Protein AF-A0A2W2EPZ9-F1 (afdb_monomer)

Organism: NCBI:txid2666298

Radius of gyration: 14.78 Å; Cα contacts (8 Å, |Δi|>4): 275; chains: 1; bounding box: 35×33×42 Å

InterPro domains:
  IPR023346 Lysozyme-like domain superfamily [SSF53955] (7-156)

Structure (mmCIF, N/CA/C/O backbone):
data_AF-A0A2W2EPZ9-F1
#
_entry.id   AF-A0A2W2EPZ9-F1
#
loop_
_atom_site.group_PDB
_atom_site.id
_atom_site.type_symbol
_atom_site.label_atom_id
_atom_site.label_alt_id
_atom_site.label_comp_id
_atom_site.label_asym_id
_atom_site.label_entity_id
_atom_site.label_seq_id
_atom_site.pdbx_PDB_ins_code
_atom_site.Cartn_x
_atom_site.Cartn_y
_atom_site.Cartn_z
_atom_site.occupancy
_atom_site.B_iso_or_equiv
_atom_site.auth_seq_id
_atom_site.auth_comp_id
_atom_site.auth_asym_id
_atom_site.auth_atom_id
_atom_site.pdbx_PDB_model_num
ATOM 1 N N . MET A 1 1 ? 7.346 -17.948 23.247 1.00 49.22 1 MET A N 1
ATOM 2 C CA . MET A 1 1 ? 7.507 -16.523 22.882 1.00 49.22 1 MET A CA 1
ATOM 3 C C . MET A 1 1 ? 6.435 -16.195 21.859 1.00 49.22 1 MET A C 1
ATOM 5 O O . MET A 1 1 ? 6.407 -16.846 20.826 1.00 49.22 1 MET A O 1
ATOM 9 N N . GLY A 1 2 ? 5.491 -15.312 22.195 1.00 67.00 2 GLY A N 1
ATOM 10 C CA . GLY A 1 2 ? 4.418 -14.912 21.279 1.00 67.00 2 GLY A CA 1
ATOM 11 C C . GLY A 1 2 ? 4.937 -13.995 20.172 1.00 67.00 2 GLY A C 1
ATOM 12 O O . GLY A 1 2 ? 5.957 -13.332 20.350 1.00 67.00 2 GLY A O 1
ATOM 13 N N . ASP A 1 3 ? 4.244 -13.967 19.038 1.00 76.00 3 ASP A N 1
ATOM 14 C CA . ASP A 1 3 ? 4.536 -13.037 17.948 1.00 76.00 3 ASP A CA 1
ATOM 15 C C . ASP A 1 3 ? 4.303 -11.585 18.434 1.00 76.00 3 ASP A C 1
ATOM 17 O O . ASP A 1 3 ? 3.172 -11.240 18.799 1.00 76.00 3 ASP A O 1
ATOM 21 N N . PRO A 1 4 ? 5.341 -10.720 18.454 1.00 84.50 4 PRO A N 1
ATOM 22 C CA . PRO A 1 4 ? 5.245 -9.355 18.980 1.00 84.50 4 PRO A CA 1
ATOM 23 C C . PRO A 1 4 ? 4.299 -8.456 18.168 1.00 84.50 4 PRO A C 1
ATOM 25 O O . PRO A 1 4 ? 3.914 -7.378 18.628 1.00 84.50 4 PRO A O 1
ATOM 28 N N . THR A 1 5 ? 3.895 -8.887 16.971 1.00 91.38 5 THR A N 1
ATOM 29 C CA . THR A 1 5 ? 2.933 -8.175 16.121 1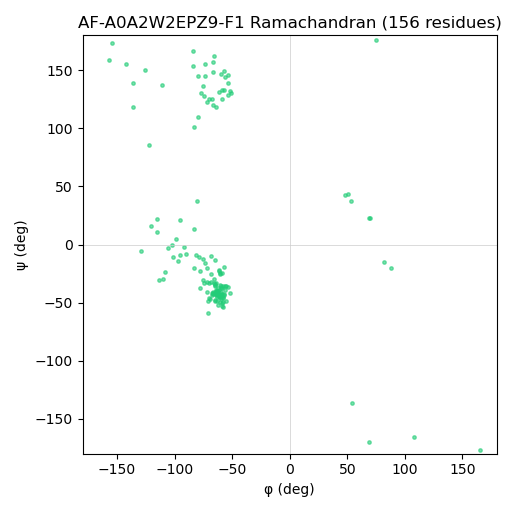.00 91.38 5 THR A CA 1
ATOM 30 C C . THR A 1 5 ? 1.477 -8.430 16.515 1.00 91.38 5 THR A C 1
ATOM 32 O O . THR A 1 5 ? 0.598 -7.720 16.033 1.00 91.38 5 THR A O 1
ATOM 35 N N . GLY A 1 6 ? 1.201 -9.373 17.427 1.00 89.44 6 GLY A N 1
ATOM 36 C CA . GLY A 1 6 ? -0.158 -9.764 17.829 1.00 89.44 6 GLY A CA 1
ATOM 37 C C . GLY A 1 6 ? -1.023 -8.644 18.409 1.00 89.44 6 GLY A C 1
ATOM 38 O O . GLY A 1 6 ? -2.241 -8.693 18.299 1.00 89.44 6 GLY A O 1
ATOM 39 N N . ARG A 1 7 ? -0.404 -7.593 18.965 1.00 94.19 7 ARG A N 1
ATOM 40 C CA . ARG A 1 7 ? -1.123 -6.390 19.426 1.00 94.19 7 ARG A CA 1
ATOM 41 C C . ARG A 1 7 ? -1.661 -5.515 18.288 1.00 94.19 7 ARG A C 1
ATOM 43 O O . ARG A 1 7 ? -2.510 -4.668 18.522 1.00 94.19 7 ARG A O 1
ATOM 50 N N . TRP A 1 8 ? -1.111 -5.668 17.085 1.00 96.44 8 TRP A N 1
ATOM 51 C CA . TRP A 1 8 ? -1.413 -4.841 15.915 1.00 96.44 8 TRP A CA 1
ATOM 52 C C . TRP A 1 8 ? -2.189 -5.595 14.843 1.00 96.44 8 TRP A C 1
ATOM 54 O O . TRP A 1 8 ? -2.925 -4.983 14.076 1.00 96.44 8 TRP A O 1
ATOM 64 N N . LEU A 1 9 ? -1.972 -6.905 14.758 1.00 97.19 9 LEU A N 1
ATOM 65 C CA . LEU A 1 9 ? -2.479 -7.769 13.707 1.00 97.19 9 LEU A CA 1
ATOM 66 C C . LEU A 1 9 ? -3.007 -9.056 14.329 1.00 97.19 9 LEU A C 1
ATOM 68 O O . LEU A 1 9 ? -2.345 -9.665 15.172 1.00 97.19 9 LEU A O 1
ATOM 72 N N . ARG A 1 10 ? -4.148 -9.531 13.834 1.00 96.12 10 ARG A N 1
ATOM 73 C CA . ARG A 1 10 ? -4.712 -10.832 14.198 1.00 96.12 10 ARG A CA 1
ATOM 74 C C . ARG A 1 10 ? -3.687 -11.953 13.982 1.00 96.12 10 ARG A C 1
ATOM 76 O O . ARG A 1 10 ? -3.073 -12.033 12.914 1.00 96.12 10 ARG A O 1
ATOM 83 N N . LEU A 1 11 ? -3.465 -12.789 14.995 1.00 91.81 11 LEU A N 1
ATOM 84 C CA . LEU A 1 11 ? -2.422 -13.827 14.983 1.00 91.81 11 LEU A CA 1
ATOM 85 C C . LEU A 1 11 ? -2.779 -15.046 14.120 1.00 91.81 11 LEU A C 1
ATOM 87 O O . LEU A 1 11 ? -1.883 -15.668 13.558 1.00 91.81 11 LEU A O 1
ATOM 91 N N . ASP A 1 12 ? -4.066 -15.362 14.005 1.00 91.62 12 ASP A N 1
ATOM 92 C CA . ASP A 1 12 ? -4.647 -16.467 13.230 1.00 91.62 12 ASP A CA 1
ATOM 93 C C . ASP A 1 12 ? -5.106 -16.043 11.821 1.00 91.62 12 ASP A C 1
ATOM 95 O O . ASP A 1 12 ? -5.942 -16.699 11.207 1.00 91.62 12 ASP A O 1
ATOM 99 N N . SER A 1 13 ? -4.563 -14.938 11.301 1.00 95.44 13 SER A N 1
ATOM 100 C CA . SER A 1 13 ? -4.792 -14.489 9.920 1.00 95.44 13 SER A CA 1
ATOM 101 C C . SER A 1 13 ? -3.851 -15.175 8.924 1.00 95.44 13 SER A C 1
ATOM 103 O O . SER A 1 13 ? -2.832 -15.754 9.301 1.00 95.44 13 SER A O 1
ATOM 105 N N . ASP A 1 14 ? -4.161 -15.056 7.635 1.00 97.06 14 ASP A N 1
ATOM 106 C CA . ASP A 1 14 ? -3.345 -15.546 6.518 1.00 97.06 14 ASP A CA 1
ATOM 107 C C . ASP A 1 14 ? -2.211 -14.582 6.111 1.00 97.06 14 ASP A C 1
ATOM 109 O O . ASP A 1 14 ? -1.599 -14.762 5.060 1.00 97.06 14 ASP A O 1
ATOM 113 N N . ILE A 1 15 ? -1.899 -13.574 6.936 1.00 98.00 15 ILE A N 1
ATOM 114 C CA . ILE A 1 15 ? -0.758 -12.676 6.711 1.00 98.00 15 ILE A CA 1
ATOM 115 C C . ILE A 1 15 ? 0.548 -13.481 6.858 1.00 98.00 15 ILE A C 1
ATOM 117 O O . ILE A 1 15 ? 0.813 -13.978 7.963 1.00 98.00 15 ILE A O 1
ATOM 121 N N . PRO A 1 16 ? 1.408 -13.559 5.819 1.00 97.75 16 PRO A N 1
ATOM 122 C CA . PRO A 1 16 ? 2.685 -14.267 5.901 1.00 97.75 16 PRO A CA 1
ATOM 123 C C . PRO A 1 16 ? 3.557 -13.729 7.037 1.00 97.75 16 PRO A C 1
ATOM 125 O O . PRO A 1 16 ? 3.703 -12.512 7.201 1.00 97.75 16 PRO A O 1
ATOM 128 N N . ARG A 1 17 ? 4.129 -14.631 7.846 1.00 95.81 17 ARG A N 1
ATOM 129 C CA . ARG A 1 17 ? 4.833 -14.269 9.091 1.00 95.81 17 ARG A CA 1
ATOM 130 C C . ARG A 1 17 ? 6.013 -13.339 8.830 1.00 95.81 17 ARG A C 1
ATOM 132 O O . ARG A 1 17 ? 6.231 -12.407 9.601 1.00 95.81 17 ARG A O 1
ATOM 139 N N . GLU A 1 18 ? 6.725 -13.560 7.733 1.00 96.50 18 GLU A N 1
ATOM 140 C CA . GLU A 1 18 ? 7.870 -12.773 7.282 1.00 96.50 18 GLU A CA 1
ATOM 141 C C . GLU A 1 18 ? 7.529 -11.301 6.998 1.00 96.50 18 GLU A C 1
ATOM 143 O O . GLU A 1 18 ? 8.393 -10.438 7.136 1.00 96.50 18 GLU A O 1
ATOM 148 N N . TYR A 1 19 ? 6.274 -10.982 6.666 1.00 97.94 19 TYR A N 1
ATOM 149 C CA . TYR A 1 19 ? 5.858 -9.616 6.333 1.00 97.94 19 TYR A CA 1
ATOM 150 C C . TYR A 1 19 ? 5.231 -8.868 7.508 1.00 97.94 19 TYR A C 1
ATOM 152 O O . TYR A 1 19 ? 5.125 -7.644 7.458 1.00 97.94 19 TYR A O 1
ATOM 160 N N . ARG A 1 20 ? 4.849 -9.553 8.593 1.00 98.12 20 ARG A N 1
ATOM 161 C CA . ARG A 1 20 ? 4.102 -8.940 9.708 1.00 98.12 20 ARG A CA 1
ATOM 162 C C . ARG A 1 20 ? 4.838 -7.756 10.329 1.00 98.12 20 ARG A C 1
ATOM 164 O O . ARG A 1 20 ? 4.233 -6.709 10.541 1.00 98.12 20 ARG A O 1
ATOM 171 N N . 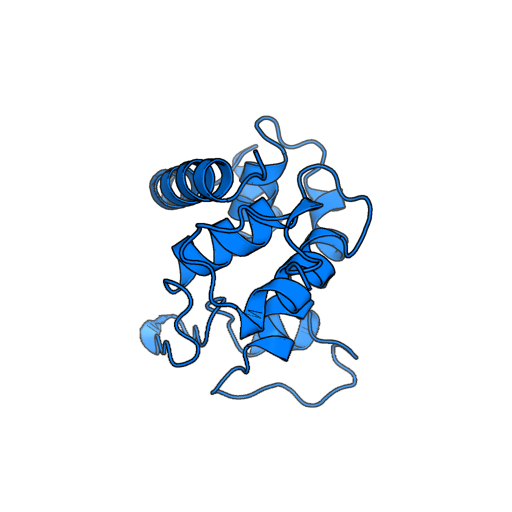SER A 1 21 ? 6.141 -7.883 10.577 1.00 98.00 21 SER A N 1
ATOM 172 C CA . SER A 1 21 ? 6.945 -6.788 11.139 1.00 98.00 21 SER A CA 1
ATOM 173 C C . SER A 1 21 ? 7.028 -5.583 10.197 1.00 98.00 21 SER A C 1
ATOM 175 O O . SER A 1 21 ? 6.901 -4.448 10.651 1.00 98.00 21 SER A O 1
ATOM 177 N N . LEU A 1 22 ? 7.172 -5.823 8.889 1.00 98.44 22 LEU A N 1
ATOM 178 C CA . LEU A 1 22 ? 7.208 -4.771 7.866 1.00 98.44 22 LEU A CA 1
ATOM 179 C C . LEU A 1 22 ? 5.856 -4.061 7.747 1.00 98.44 22 LEU A C 1
ATOM 181 O O . LEU A 1 22 ? 5.800 -2.837 7.678 1.00 98.44 22 LEU A O 1
ATOM 185 N N . ILE A 1 23 ? 4.761 -4.822 7.787 1.00 98.69 23 ILE A N 1
ATOM 186 C CA . ILE A 1 23 ? 3.388 -4.307 7.783 1.00 98.69 23 ILE A CA 1
ATOM 187 C C . ILE A 1 23 ? 3.140 -3.432 9.010 1.00 98.69 23 ILE A C 1
ATOM 189 O O . ILE A 1 23 ? 2.579 -2.345 8.881 1.00 98.69 23 ILE A O 1
ATOM 193 N N . VAL A 1 24 ? 3.570 -3.877 10.195 1.00 98.56 24 VAL A N 1
ATOM 194 C CA . VAL A 1 24 ? 3.478 -3.069 11.417 1.00 98.56 24 VAL A CA 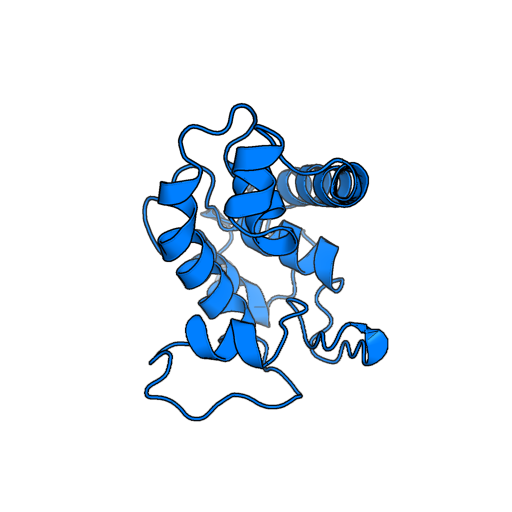1
ATOM 195 C C . VAL A 1 24 ? 4.270 -1.781 11.252 1.00 98.56 24 VAL A C 1
ATOM 197 O O . VAL A 1 24 ? 3.714 -0.711 11.471 1.00 98.56 24 VAL A O 1
ATOM 200 N N . GLN A 1 25 ? 5.521 -1.862 10.800 1.00 98.25 25 GLN A N 1
ATOM 201 C CA . GLN A 1 25 ? 6.365 -0.686 10.604 1.00 98.25 25 GLN A CA 1
ATOM 202 C C . GLN A 1 25 ? 5.758 0.312 9.605 1.00 98.25 25 GLN A C 1
ATOM 204 O O . GLN A 1 25 ? 5.741 1.511 9.877 1.00 98.25 25 GLN A O 1
ATOM 209 N N . ALA A 1 26 ? 5.221 -0.163 8.479 1.00 98.38 26 ALA A N 1
ATOM 210 C CA . ALA A 1 26 ? 4.556 0.674 7.483 1.00 98.38 26 ALA A CA 1
ATOM 211 C C . ALA A 1 26 ? 3.241 1.275 8.010 1.00 98.38 26 ALA A C 1
ATOM 213 O O . ALA A 1 26 ? 2.967 2.457 7.804 1.00 98.38 26 ALA A O 1
ATOM 214 N N . GLY A 1 27 ? 2.442 0.483 8.725 1.00 98.25 27 GLY A N 1
ATOM 215 C CA . GLY A 1 27 ? 1.161 0.900 9.292 1.00 98.25 27 GLY A CA 1
ATOM 216 C C . GLY A 1 27 ? 1.281 1.824 10.504 1.00 98.25 27 GLY A C 1
ATOM 217 O O . GLY A 1 27 ? 0.306 2.471 10.867 1.00 98.25 27 GLY A O 1
ATOM 218 N N . THR A 1 28 ? 2.460 1.908 11.122 1.00 98.06 28 THR A N 1
ATOM 219 C CA . THR A 1 28 ? 2.769 2.849 12.210 1.00 98.06 28 THR A CA 1
ATOM 220 C C . THR A 1 28 ? 3.841 3.864 11.812 1.00 98.06 28 THR A C 1
ATOM 222 O O . THR A 1 28 ? 4.515 4.413 12.682 1.00 98.06 28 THR A O 1
ATOM 225 N N . TYR A 1 29 ? 4.042 4.100 10.511 1.00 97.00 29 TYR A N 1
ATOM 226 C CA . TYR A 1 29 ?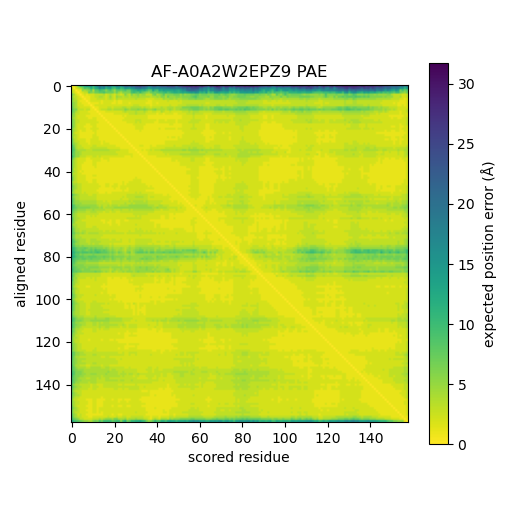 5.127 4.954 10.013 1.00 97.00 29 TYR A CA 1
ATOM 227 C C . TYR A 1 29 ? 4.987 6.419 10.466 1.00 97.00 29 TYR A C 1
ATOM 229 O O . TYR A 1 29 ? 5.981 7.100 10.706 1.00 97.00 29 TYR A O 1
ATOM 237 N N . CYS A 1 30 ? 3.754 6.908 10.608 1.00 97.50 30 CYS A N 1
ATOM 238 C CA . CYS A 1 30 ? 3.432 8.229 11.145 1.00 97.50 30 CYS A CA 1
ATOM 239 C C . CYS A 1 30 ? 2.020 8.240 11.756 1.00 97.50 30 CYS A C 1
ATOM 241 O O . CYS A 1 30 ? 1.258 7.288 11.598 1.00 97.50 30 CYS A O 1
ATOM 243 N N . ALA A 1 31 ? 1.638 9.347 12.400 1.00 96.19 31 ALA A N 1
ATOM 244 C CA . ALA A 1 31 ? 0.302 9.554 12.970 1.00 96.19 31 ALA A CA 1
ATOM 245 C C . ALA A 1 31 ? -0.757 9.981 11.923 1.00 96.19 31 ALA A C 1
ATOM 247 O O . ALA A 1 31 ? -1.606 10.828 12.200 1.00 96.19 31 ALA A O 1
ATOM 248 N N . GLN A 1 32 ? -0.694 9.435 10.703 1.00 97.75 32 GLN A N 1
ATOM 249 C CA . GLN A 1 32 ? -1.679 9.720 9.656 1.00 97.75 32 GLN A CA 1
ATOM 250 C C . GLN A 1 32 ? -3.021 9.070 10.011 1.00 97.75 32 GLN A C 1
ATOM 252 O O . GLN A 1 32 ? -3.104 7.861 10.219 1.00 97.75 32 GLN A O 1
ATOM 257 N N . HIS A 1 33 ? -4.091 9.864 10.037 1.00 96.38 33 HIS A N 1
ATOM 258 C CA . HIS A 1 33 ? -5.430 9.353 10.321 1.00 96.38 33 HIS A CA 1
ATOM 259 C C . HIS A 1 33 ? -5.863 8.323 9.264 1.00 96.38 33 HIS A C 1
ATOM 261 O O . HIS A 1 33 ? -5.720 8.567 8.066 1.00 96.38 33 HIS A O 1
ATOM 267 N N . GLY A 1 34 ? -6.362 7.169 9.719 1.00 97.00 34 GLY A N 1
ATOM 268 C CA . GLY A 1 34 ? -6.723 6.023 8.877 1.00 97.00 34 GLY A CA 1
ATOM 269 C C . GLY A 1 34 ? -5.578 5.041 8.604 1.00 97.00 34 GLY A C 1
ATOM 270 O O . GLY A 1 34 ? -5.844 3.880 8.298 1.00 97.00 34 GLY A O 1
ATOM 271 N N . LEU A 1 35 ? -4.313 5.450 8.757 1.00 98.62 35 LEU A N 1
ATOM 272 C CA . LEU A 1 35 ? -3.171 4.559 8.553 1.00 98.62 35 LEU A CA 1
ATOM 273 C C . LEU A 1 35 ? -3.044 3.590 9.733 1.00 98.62 35 LEU A C 1
ATOM 275 O O . LEU A 1 35 ? -3.037 3.998 10.892 1.00 98.62 35 LEU A O 1
ATOM 279 N N . SER A 1 36 ? -2.960 2.295 9.436 1.00 98.62 36 SER A N 1
ATOM 280 C CA . SER A 1 36 ? -2.817 1.256 10.455 1.00 98.62 36 SER A CA 1
ATOM 281 C C . SER A 1 36 ? -2.196 -0.023 9.878 1.00 98.62 36 SER A C 1
ATOM 283 O O . SER A 1 36 ? -2.280 -0.248 8.666 1.00 98.62 36 SER A O 1
ATOM 285 N N . PRO A 1 37 ? -1.601 -0.902 10.711 1.00 98.69 37 PRO A N 1
ATOM 286 C CA . PRO A 1 37 ? -1.103 -2.197 10.245 1.00 98.69 37 PRO A CA 1
ATOM 287 C C . PRO A 1 37 ? -2.176 -3.074 9.571 1.00 98.69 37 PRO A C 1
ATOM 289 O O . PRO A 1 37 ? -1.884 -3.611 8.501 1.00 98.69 37 PRO A O 1
ATOM 292 N N . PRO A 1 38 ? -3.421 -3.185 10.090 1.00 98.69 38 PRO A N 1
ATOM 293 C CA . PRO A 1 38 ? -4.487 -3.903 9.389 1.00 98.69 38 PRO A CA 1
ATOM 294 C C . PRO A 1 38 ? -4.807 -3.334 8.002 1.00 98.69 38 PRO A C 1
ATOM 296 O O . PRO A 1 38 ? -5.032 -4.116 7.083 1.00 98.69 38 PRO A O 1
ATOM 299 N N . LEU A 1 39 ? -4.776 -2.005 7.816 1.00 98.81 39 LEU A N 1
ATOM 300 C CA . LEU A 1 39 ? -4.977 -1.390 6.498 1.00 98.81 39 LEU A CA 1
ATOM 301 C C . LEU A 1 39 ? -3.875 -1.804 5.515 1.00 98.81 39 LEU A C 1
ATOM 303 O O . LEU A 1 39 ? -4.182 -2.237 4.408 1.00 98.81 39 LEU A O 1
ATOM 307 N N . ILE A 1 40 ? -2.600 -1.710 5.911 1.00 98.88 40 ILE A N 1
ATOM 308 C CA . ILE A 1 40 ? -1.481 -2.100 5.038 1.00 98.88 40 ILE A CA 1
ATOM 309 C C . ILE A 1 40 ? -1.582 -3.583 4.659 1.00 98.88 40 ILE A C 1
ATOM 311 O O . ILE A 1 40 ? -1.456 -3.921 3.484 1.00 98.88 40 ILE A O 1
ATOM 315 N N . ALA A 1 41 ? -1.875 -4.467 5.619 1.00 98.81 41 ALA A N 1
ATOM 316 C CA . ALA A 1 41 ? -2.098 -5.886 5.338 1.00 98.81 41 ALA A CA 1
ATOM 317 C C . ALA A 1 41 ? -3.266 -6.110 4.363 1.00 98.81 41 ALA A C 1
ATOM 319 O O . ALA A 1 41 ? -3.151 -6.894 3.421 1.00 98.81 41 ALA A O 1
ATOM 320 N N . ALA A 1 42 ? -4.383 -5.409 4.572 1.00 98.88 42 ALA A N 1
ATOM 321 C CA . ALA A 1 42 ? -5.575 -5.505 3.738 1.00 98.88 42 ALA A CA 1
ATOM 322 C C . ALA A 1 42 ? -5.317 -5.062 2.299 1.00 98.88 42 ALA A C 1
ATOM 324 O O . ALA A 1 42 ? -5.742 -5.735 1.361 1.00 98.88 42 ALA A O 1
ATOM 325 N N . MET A 1 43 ? -4.579 -3.966 2.127 1.00 98.88 43 MET A N 1
ATOM 326 C CA . MET A 1 43 ? -4.156 -3.493 0.817 1.00 98.88 43 MET A CA 1
ATOM 327 C C . MET A 1 43 ? -3.259 -4.518 0.127 1.00 98.88 43 MET A C 1
ATOM 329 O O . MET A 1 43 ? -3.588 -4.938 -0.970 1.00 98.88 43 MET A O 1
ATOM 333 N N . LEU A 1 44 ? -2.197 -5.009 0.774 1.00 98.88 44 LEU A N 1
ATOM 334 C CA . LEU A 1 44 ? -1.308 -6.026 0.186 1.00 98.88 44 LEU A CA 1
ATOM 335 C C . LEU A 1 44 ? -2.072 -7.287 -0.254 1.00 98.88 44 LEU A C 1
ATOM 337 O O . LEU A 1 44 ? -1.817 -7.832 -1.330 1.00 98.88 44 LEU A O 1
ATOM 341 N N . LYS A 1 45 ? -3.058 -7.720 0.544 1.00 98.81 45 LYS A N 1
ATOM 342 C CA . LYS A 1 45 ? -3.949 -8.824 0.173 1.00 98.81 45 LYS A CA 1
ATOM 343 C C . LYS A 1 45 ? -4.800 -8.488 -1.054 1.00 98.81 45 LYS A C 1
ATOM 345 O O . LYS A 1 45 ? -4.956 -9.342 -1.922 1.00 98.81 45 LYS A O 1
ATOM 350 N N . ALA A 1 46 ? -5.360 -7.283 -1.126 1.00 98.69 46 ALA A N 1
ATOM 351 C CA . ALA A 1 46 ? -6.193 -6.847 -2.244 1.00 98.69 46 ALA A CA 1
ATOM 352 C 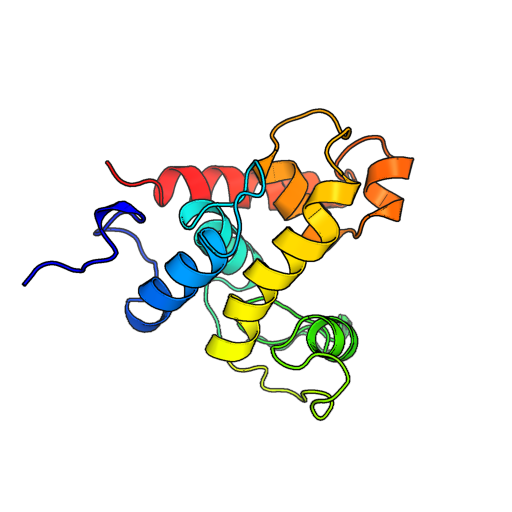C . ALA A 1 46 ? -5.396 -6.580 -3.533 1.00 98.69 46 ALA A C 1
ATOM 354 O O . ALA A 1 46 ? -5.930 -6.820 -4.613 1.00 98.69 46 ALA A O 1
ATOM 355 N N . GLU A 1 47 ? -4.148 -6.115 -3.428 1.00 98.25 47 GLU A N 1
ATOM 356 C CA . GLU A 1 47 ? -3.264 -5.870 -4.572 1.00 98.25 47 GLU A CA 1
ATOM 357 C C . GLU A 1 47 ? -2.810 -7.195 -5.199 1.00 98.25 47 GLU A C 1
ATOM 359 O O . GLU A 1 47 ? -3.067 -7.447 -6.374 1.00 98.25 47 GLU A O 1
ATOM 364 N N . SER A 1 48 ? -2.145 -8.054 -4.423 1.00 98.31 48 SER A N 1
ATOM 365 C CA . SER A 1 48 ? -1.421 -9.221 -4.954 1.00 98.31 48 SER A CA 1
ATOM 366 C C . SER A 1 48 ? -1.765 -10.543 -4.273 1.00 98.31 48 SER A C 1
ATOM 368 O O . SER A 1 48 ? -1.261 -11.588 -4.668 1.00 98.31 48 SER A O 1
ATOM 370 N N . GLY A 1 49 ? -2.570 -10.528 -3.210 1.00 98.44 49 GLY A N 1
ATOM 371 C CA . GLY A 1 49 ? -2.731 -11.706 -2.361 1.00 98.44 49 GLY A CA 1
ATOM 372 C C . GLY A 1 49 ? -1.478 -12.044 -1.544 1.00 98.44 49 GLY A C 1
ATOM 373 O O . GLY A 1 49 ? -1.343 -13.189 -1.123 1.00 98.44 49 GLY A O 1
ATOM 374 N N . PHE A 1 50 ? -0.605 -11.058 -1.303 1.00 98.50 50 PHE A N 1
ATOM 375 C CA . PHE A 1 50 ? 0.750 -11.212 -0.760 1.00 98.50 50 PHE A CA 1
ATOM 376 C C . PHE A 1 50 ? 1.763 -11.887 -1.708 1.00 98.50 50 PHE A C 1
ATOM 378 O O . PHE A 1 50 ? 2.774 -12.398 -1.234 1.00 98.50 50 PHE A O 1
ATOM 385 N N . ASP A 1 51 ? 1.537 -11.866 -3.026 1.00 98.25 51 ASP A N 1
ATOM 386 C CA . ASP A 1 51 ? 2.463 -12.427 -4.019 1.00 98.25 51 ASP A CA 1
ATOM 387 C C . ASP A 1 51 ? 3.644 -11.472 -4.315 1.00 98.25 51 ASP A C 1
ATOM 389 O O . ASP A 1 51 ? 3.458 -10.436 -4.965 1.00 98.25 51 ASP A O 1
ATOM 393 N N . PRO A 1 52 ? 4.883 -11.793 -3.887 1.00 97.44 52 PRO A N 1
ATOM 394 C CA . PRO A 1 52 ? 6.051 -10.958 -4.151 1.00 97.44 52 PRO A CA 1
ATOM 395 C C . PRO A 1 52 ? 6.555 -11.048 -5.600 1.00 97.44 52 PRO A C 1
ATOM 397 O O . PRO A 1 52 ? 7.390 -10.233 -5.991 1.00 97.44 52 PRO A O 1
ATOM 400 N N . ALA A 1 53 ? 6.083 -12.023 -6.382 1.00 97.06 53 ALA A N 1
ATOM 401 C CA . ALA A 1 53 ? 6.498 -12.279 -7.758 1.00 97.06 53 ALA A CA 1
ATOM 402 C C . ALA A 1 53 ? 5.487 -11.770 -8.802 1.00 97.06 53 ALA A C 1
ATOM 404 O O . ALA A 1 53 ? 5.748 -11.894 -10.003 1.00 97.06 53 ALA A O 1
ATOM 405 N N . LEU A 1 54 ? 4.367 -11.170 -8.366 1.00 98.00 54 LEU A N 1
ATOM 406 C CA . LEU A 1 54 ? 3.339 -10.640 -9.260 1.00 98.00 54 LEU A CA 1
ATOM 407 C C . LEU A 1 54 ? 3.963 -9.725 -10.315 1.00 98.00 54 LEU A C 1
ATOM 409 O O . LEU A 1 54 ? 4.746 -8.827 -10.004 1.00 98.00 54 LEU A O 1
ATOM 413 N N . THR A 1 55 ? 3.602 -9.968 -11.570 1.00 97.38 55 THR A N 1
ATOM 414 C CA . THR A 1 55 ? 4.068 -9.201 -12.724 1.00 97.38 55 THR A CA 1
ATOM 415 C C . THR A 1 55 ? 2.884 -8.909 -13.641 1.00 97.38 55 THR A C 1
ATOM 417 O O . THR A 1 55 ? 2.274 -9.833 -14.175 1.00 97.38 55 THR A O 1
ATOM 420 N N . ASP A 1 56 ? 2.569 -7.630 -13.835 1.00 96.81 56 ASP A N 1
ATOM 421 C CA . ASP A 1 56 ? 1.526 -7.141 -14.741 1.00 96.81 56 ASP A CA 1
ATOM 422 C C . ASP A 1 56 ? 2.159 -6.179 -15.758 1.00 96.81 56 ASP A C 1
ATOM 424 O O . ASP A 1 56 ? 2.221 -4.966 -15.556 1.00 96.81 56 ASP A O 1
ATOM 428 N N . HIS A 1 57 ? 2.690 -6.740 -16.850 1.00 94.38 57 HIS A N 1
ATOM 429 C CA . HIS A 1 57 ? 3.363 -5.961 -17.895 1.00 94.38 57 HIS A CA 1
ATOM 430 C C . HIS A 1 57 ? 2.464 -4.903 -18.560 1.00 94.38 57 HIS A C 1
ATOM 432 O O . HIS A 1 57 ? 2.952 -3.792 -18.765 1.00 94.38 57 HIS A O 1
ATOM 438 N N . PRO A 1 58 ? 1.184 -5.179 -18.896 1.00 96.88 58 PRO A N 1
ATOM 439 C CA . PRO A 1 58 ? 0.288 -4.156 -19.437 1.00 96.88 58 PRO A CA 1
ATOM 440 C C . PRO A 1 58 ? 0.099 -2.938 -18.524 1.00 96.88 58 PRO A C 1
ATOM 442 O O . PRO A 1 58 ? -0.022 -1.823 -19.030 1.00 96.88 58 PRO A O 1
ATOM 445 N N . ALA A 1 59 ? 0.073 -3.139 -17.203 1.00 94.50 59 ALA A N 1
ATOM 446 C CA . ALA A 1 59 ? -0.067 -2.060 -16.223 1.00 94.50 59 ALA A CA 1
ATOM 447 C C . ALA A 1 59 ? 1.277 -1.466 -15.749 1.00 94.50 59 ALA A C 1
ATOM 449 O O . ALA A 1 59 ? 1.276 -0.455 -15.049 1.00 94.50 59 ALA A O 1
ATOM 450 N N . ASP A 1 60 ? 2.406 -2.079 -16.122 1.00 97.31 60 ASP A N 1
ATOM 451 C CA . ASP A 1 60 ? 3.741 -1.817 -15.565 1.00 97.31 60 ASP A CA 1
ATOM 452 C C . ASP A 1 60 ? 3.774 -1.922 -14.026 1.00 97.31 60 ASP A C 1
ATOM 454 O O . ASP A 1 60 ? 4.454 -1.150 -13.352 1.00 97.31 60 ASP A O 1
ATOM 458 N N . GLU A 1 61 ? 3.022 -2.869 -13.453 1.00 98.19 61 GLU A N 1
ATOM 459 C CA . GLU A 1 61 ? 2.903 -3.078 -12.003 1.00 98.19 61 GLU A CA 1
ATOM 460 C C . GLU A 1 61 ? 3.570 -4.390 -11.563 1.00 98.19 61 GLU A C 1
ATOM 462 O O . GLU A 1 61 ? 3.408 -5.436 -12.198 1.00 98.19 61 GLU A O 1
ATOM 467 N N . TYR A 1 62 ? 4.299 -4.356 -10.440 1.00 98.50 62 TYR A N 1
ATOM 468 C CA . TYR A 1 62 ? 5.070 -5.510 -9.968 1.00 98.50 62 TYR A CA 1
ATOM 469 C C . TYR A 1 62 ? 5.060 -5.672 -8.447 1.00 98.50 62 TYR A C 1
ATOM 471 O O . TYR A 1 62 ? 4.950 -4.708 -7.680 1.00 98.50 62 TYR A O 1
ATOM 479 N N . GLY A 1 63 ? 5.284 -6.914 -8.026 1.00 97.88 63 GLY A N 1
ATOM 480 C CA . GLY A 1 63 ? 5.520 -7.312 -6.650 1.00 97.88 63 GLY A CA 1
ATOM 481 C C . GLY A 1 63 ? 4.299 -7.186 -5.746 1.00 97.88 63 GLY A C 1
ATOM 482 O O . GLY A 1 63 ? 3.175 -6.908 -6.170 1.00 97.88 63 GLY A O 1
ATOM 483 N N . ILE A 1 64 ? 4.558 -7.353 -4.450 1.00 98.62 64 ILE A N 1
ATOM 484 C CA . ILE A 1 64 ? 3.526 -7.543 -3.424 1.00 98.62 64 ILE A CA 1
ATOM 485 C C . ILE A 1 64 ? 2.531 -6.378 -3.296 1.00 98.62 64 ILE A C 1
ATOM 487 O O . ILE A 1 64 ? 1.400 -6.568 -2.852 1.00 98.62 64 ILE A O 1
ATOM 491 N N . ALA A 1 65 ? 2.940 -5.173 -3.692 1.00 98.25 65 ALA A N 1
ATOM 492 C CA . ALA A 1 65 ? 2.133 -3.959 -3.605 1.00 98.25 65 ALA A CA 1
ATOM 493 C C . ALA A 1 65 ? 1.787 -3.365 -4.981 1.00 98.25 65 ALA A C 1
ATOM 495 O O . ALA A 1 65 ? 1.303 -2.239 -5.035 1.00 98.25 65 ALA A O 1
ATOM 496 N N . ARG A 1 66 ? 2.046 -4.094 -6.082 1.00 98.25 66 ARG A N 1
ATOM 497 C CA . ARG A 1 66 ? 1.722 -3.670 -7.457 1.00 98.25 66 ARG A CA 1
ATOM 498 C C . ARG A 1 66 ? 2.220 -2.265 -7.800 1.00 98.25 66 ARG A C 1
ATOM 500 O O . ARG A 1 66 ? 1.527 -1.459 -8.411 1.00 98.25 66 ARG A O 1
ATOM 507 N N . TRP A 1 67 ? 3.448 -1.962 -7.397 1.00 98.25 67 TRP A N 1
ATOM 508 C CA . TRP A 1 67 ? 4.060 -0.678 -7.705 1.00 98.25 67 TRP A CA 1
ATOM 509 C C . TRP A 1 67 ? 4.470 -0.604 -9.172 1.00 98.25 67 TRP A C 1
ATOM 511 O O . TRP A 1 67 ? 5.015 -1.571 -9.709 1.00 98.25 67 TRP A O 1
ATOM 521 N N . THR A 1 68 ? 4.352 0.584 -9.767 1.00 97.88 68 THR A N 1
ATOM 522 C CA . THR A 1 68 ? 5.160 0.908 -10.944 1.00 97.88 68 THR A CA 1
ATOM 523 C C . THR A 1 68 ? 6.577 1.308 -10.513 1.00 97.88 68 THR A C 1
ATOM 525 O O . THR A 1 68 ? 6.741 1.976 -9.480 1.00 97.88 68 THR A O 1
ATOM 528 N N . PRO A 1 69 ? 7.631 0.973 -11.285 1.00 97.00 69 PRO A N 1
ATOM 529 C CA . PRO A 1 69 ? 9.006 1.349 -10.952 1.00 97.00 69 PRO A CA 1
ATOM 530 C C . PRO A 1 69 ? 9.200 2.861 -10.781 1.00 97.00 69 PRO A C 1
ATOM 532 O O . PRO A 1 69 ? 9.987 3.308 -9.949 1.00 97.00 69 PRO A O 1
ATOM 535 N N . GLY A 1 70 ? 8.484 3.667 -11.575 1.00 96.62 70 GLY A N 1
ATOM 536 C CA . GLY A 1 70 ? 8.546 5.128 -11.503 1.00 96.62 70 GLY A CA 1
ATOM 537 C C . GLY A 1 70 ? 7.960 5.687 -10.209 1.00 96.62 70 GLY A C 1
ATOM 538 O O . GLY A 1 70 ? 8.573 6.554 -9.588 1.00 96.62 70 GLY A O 1
ATOM 539 N N . VAL A 1 71 ? 6.809 5.168 -9.773 1.00 96.38 71 VAL A N 1
ATOM 540 C CA . VAL A 1 71 ? 6.183 5.605 -8.521 1.00 96.38 71 VAL A CA 1
ATOM 541 C C . VAL A 1 71 ? 7.009 5.133 -7.326 1.00 96.38 71 VAL A C 1
ATOM 543 O O . VAL A 1 71 ? 7.320 5.942 -6.453 1.00 96.38 71 VAL A O 1
ATOM 546 N N . LEU A 1 72 ? 7.447 3.870 -7.306 1.00 97.44 72 LEU A N 1
ATOM 547 C CA . LEU A 1 72 ? 8.255 3.348 -6.200 1.00 97.44 72 LEU A CA 1
ATOM 548 C C . LEU A 1 72 ? 9.570 4.113 -6.026 1.00 97.44 72 LEU A C 1
ATOM 550 O O . LEU A 1 72 ? 9.990 4.347 -4.898 1.00 97.44 72 LEU A O 1
ATOM 554 N N . TRP A 1 73 ? 10.190 4.576 -7.114 1.00 97.38 73 TRP A N 1
ATOM 555 C CA . TRP A 1 73 ? 11.399 5.399 -7.040 1.00 97.38 73 TRP A CA 1
ATOM 556 C C . TRP A 1 73 ? 11.222 6.659 -6.180 1.00 97.38 73 TRP A C 1
ATOM 558 O O . TRP A 1 73 ? 12.132 7.066 -5.460 1.00 97.38 73 TRP A O 1
ATOM 568 N N . HIS A 1 74 ? 10.037 7.269 -6.217 1.00 95.62 74 HIS A N 1
ATOM 569 C CA . HIS A 1 74 ? 9.743 8.456 -5.421 1.00 95.62 74 HIS A CA 1
ATOM 570 C C . HIS A 1 74 ? 9.525 8.124 -3.937 1.00 95.62 74 HIS A C 1
ATOM 572 O O . HIS A 1 74 ? 9.865 8.918 -3.058 1.00 95.62 74 HIS A O 1
ATOM 578 N N . TRP A 1 75 ? 8.970 6.942 -3.662 1.00 96.25 75 TRP A N 1
ATOM 579 C CA . TRP A 1 75 ? 8.481 6.550 -2.338 1.00 96.25 75 TRP A CA 1
ATOM 580 C C . TRP A 1 75 ? 9.365 5.549 -1.600 1.00 96.25 75 TRP A C 1
ATOM 582 O O . TRP A 1 75 ? 9.102 5.264 -0.434 1.00 96.25 75 TRP A O 1
ATOM 592 N N . GLN A 1 76 ? 10.438 5.073 -2.224 1.00 94.38 76 GLN A N 1
ATOM 593 C CA . GLN A 1 76 ? 11.430 4.250 -1.550 1.00 94.38 76 GLN A CA 1
ATOM 594 C C . GLN A 1 76 ? 12.201 5.017 -0.467 1.00 94.38 76 GLN A C 1
ATOM 596 O O . GLN A 1 76 ? 12.334 6.247 -0.528 1.00 94.38 76 GLN A O 1
ATOM 601 N N . PRO A 1 77 ? 12.779 4.310 0.520 1.00 86.88 77 PRO A N 1
ATOM 602 C CA . PRO A 1 77 ? 13.814 4.871 1.379 1.00 86.88 77 PRO A CA 1
ATOM 603 C C . PRO A 1 77 ? 14.953 5.490 0.546 1.00 86.88 77 PRO A C 1
ATOM 605 O O . PRO A 1 77 ? 15.435 4.900 -0.418 1.00 86.88 77 PRO A O 1
ATOM 608 N N . GLY A 1 78 ? 15.356 6.718 0.887 1.00 85.62 78 GLY A N 1
ATOM 609 C CA . GLY A 1 78 ? 16.314 7.511 0.096 1.00 85.62 78 GLY A CA 1
ATOM 610 C C . GLY A 1 78 ? 15.703 8.246 -1.109 1.00 85.62 78 GLY A C 1
ATOM 611 O O . GLY A 1 78 ? 16.302 9.193 -1.618 1.00 85.62 78 GLY A O 1
ATOM 612 N N . GLY A 1 79 ? 14.481 7.888 -1.520 1.00 89.06 79 GLY A N 1
ATOM 613 C CA . GLY A 1 79 ? 13.756 8.518 -2.623 1.00 89.06 79 GLY A CA 1
ATOM 614 C C . GLY A 1 79 ? 14.565 8.542 -3.921 1.00 89.06 79 GLY A C 1
ATOM 615 O O . GLY A 1 79 ? 15.240 7.571 -4.273 1.00 89.06 79 GLY A O 1
ATOM 616 N N . LEU A 1 80 ? 14.534 9.691 -4.601 1.00 91.06 80 LEU A N 1
ATOM 617 C CA . LEU A 1 80 ? 15.210 9.904 -5.886 1.00 91.06 80 LEU A CA 1
ATOM 618 C C . LEU A 1 80 ? 16.747 9.915 -5.802 1.00 91.06 80 LEU A C 1
ATOM 620 O O . LEU A 1 80 ? 17.403 9.905 -6.839 1.00 91.06 80 LEU A O 1
ATOM 624 N N . GLN A 1 81 ? 17.328 9.943 -4.595 1.00 91.69 81 GLN A N 1
ATOM 625 C CA . GLN A 1 81 ? 18.782 9.842 -4.413 1.00 91.69 81 GLN A CA 1
ATOM 626 C C . GLN A 1 81 ? 19.282 8.398 -4.557 1.00 91.69 81 GLN A C 1
ATOM 628 O O . GLN A 1 81 ? 20.452 8.177 -4.860 1.00 91.69 81 GLN A O 1
ATOM 633 N N . SER A 1 82 ? 18.400 7.417 -4.359 1.00 91.81 82 SER A N 1
ATOM 634 C CA . SER A 1 82 ? 18.692 6.011 -4.623 1.00 91.81 82 SER A CA 1
ATOM 635 C C . SER A 1 82 ? 18.463 5.692 -6.107 1.00 91.81 82 SER A C 1
ATOM 637 O O . SER A 1 82 ? 17.623 6.337 -6.746 1.00 91.81 82 SER A O 1
ATOM 639 N N . PRO A 1 83 ? 19.147 4.679 -6.674 1.00 93.69 83 PRO A N 1
ATOM 640 C CA . PRO A 1 83 ? 18.865 4.205 -8.025 1.00 93.69 83 PRO A CA 1
ATOM 641 C C . PRO A 1 83 ? 17.383 3.860 -8.205 1.00 93.69 83 PRO A C 1
ATOM 643 O O . PRO A 1 83 ? 16.728 3.382 -7.273 1.00 93.69 83 PRO A O 1
ATOM 646 N N . LYS A 1 84 ? 16.856 4.094 -9.412 1.00 95.81 84 LYS A N 1
ATOM 647 C CA . LYS A 1 84 ? 15.490 3.687 -9.754 1.00 95.81 84 LYS A CA 1
ATOM 648 C C . LYS A 1 84 ? 15.370 2.162 -9.587 1.00 95.81 84 LYS A C 1
ATOM 650 O O . LYS A 1 84 ? 16.158 1.443 -10.206 1.00 95.81 84 LYS A O 1
ATOM 655 N N . PRO A 1 85 ? 14.412 1.658 -8.790 1.00 95.38 85 PRO A N 1
ATOM 656 C CA . PRO A 1 85 ? 14.221 0.225 -8.632 1.00 95.38 85 PRO A CA 1
ATOM 657 C C . PRO A 1 85 ? 13.747 -0.392 -9.952 1.00 95.38 85 PRO A C 1
ATOM 659 O O . PRO A 1 85 ? 13.051 0.249 -10.742 1.00 95.38 85 PRO A O 1
ATOM 662 N N . SER A 1 86 ? 14.126 -1.644 -10.188 1.00 94.94 86 SER A N 1
ATOM 663 C CA . SER A 1 86 ? 13.680 -2.436 -11.338 1.00 94.94 86 SER A CA 1
ATOM 664 C C . SER A 1 86 ? 13.076 -3.752 -10.848 1.00 94.94 86 SER A C 1
ATOM 666 O O . SER A 1 86 ? 13.460 -4.211 -9.769 1.00 94.94 86 SER A O 1
ATOM 668 N N . PRO A 1 87 ? 12.110 -4.339 -11.578 1.00 93.44 87 PRO A N 1
ATOM 669 C CA . PRO A 1 87 ? 11.542 -5.626 -11.203 1.00 93.44 87 PRO A CA 1
ATOM 670 C C . PRO A 1 87 ? 12.624 -6.717 -11.072 1.00 93.44 87 PRO A C 1
ATOM 672 O O . PRO A 1 87 ? 13.567 -6.727 -11.866 1.00 93.44 87 PRO A O 1
ATOM 675 N N . PRO A 1 88 ? 12.484 -7.659 -10.121 1.00 92.94 88 PRO A N 1
ATOM 676 C CA . PRO A 1 88 ? 11.381 -7.779 -9.168 1.00 92.94 88 PRO A CA 1
ATOM 677 C C . PRO A 1 88 ? 11.461 -6.741 -8.035 1.00 92.94 88 PRO A C 1
ATOM 679 O O . PRO A 1 88 ? 12.515 -6.500 -7.448 1.00 92.94 88 PRO A O 1
ATOM 682 N N . LEU A 1 89 ? 10.318 -6.134 -7.701 1.00 96.12 89 LEU A N 1
ATOM 683 C CA . LEU A 1 89 ? 10.225 -5.138 -6.632 1.00 96.12 89 LEU A CA 1
ATOM 684 C C . LEU A 1 89 ? 10.088 -5.849 -5.279 1.00 96.12 89 LEU A C 1
ATOM 686 O O . LEU A 1 89 ? 9.015 -6.334 -4.922 1.00 96.12 89 LEU A O 1
ATOM 690 N N . GLY A 1 90 ? 11.196 -5.933 -4.537 1.00 96.38 90 GLY A N 1
ATOM 691 C CA . GLY A 1 90 ? 11.286 -6.717 -3.302 1.00 96.38 90 GLY A CA 1
ATOM 692 C C . GLY A 1 90 ? 10.244 -6.333 -2.229 1.00 96.38 90 GLY A C 1
ATOM 693 O O . GLY A 1 90 ? 9.868 -5.158 -2.139 1.00 96.38 90 GLY A O 1
ATOM 694 N N . PRO A 1 91 ? 9.790 -7.280 -1.379 1.00 97.81 91 PRO A N 1
ATOM 695 C CA . PRO A 1 91 ? 8.729 -7.027 -0.397 1.00 97.81 91 PRO A CA 1
ATOM 696 C C . PRO A 1 91 ? 9.069 -5.962 0.642 1.00 97.81 91 PRO A C 1
ATOM 698 O O . PRO A 1 91 ? 8.239 -5.104 0.914 1.00 97.81 91 PRO A O 1
ATOM 701 N N . GLU A 1 92 ? 10.284 -5.974 1.195 1.00 97.62 92 GLU A N 1
ATOM 702 C CA . GLU A 1 92 ? 10.713 -4.977 2.184 1.00 97.62 92 GLU A CA 1
ATOM 703 C C . GLU A 1 92 ? 10.639 -3.559 1.615 1.00 97.62 92 GLU A C 1
ATOM 705 O O . GLU A 1 92 ? 9.952 -2.699 2.169 1.00 97.62 92 GLU A O 1
ATOM 710 N N . LEU A 1 93 ? 11.262 -3.345 0.452 1.00 97.62 93 LEU A N 1
ATOM 711 C CA . LEU A 1 93 ? 11.206 -2.073 -0.259 1.00 97.62 93 LEU A CA 1
ATOM 712 C C . LEU A 1 93 ? 9.754 -1.657 -0.524 1.00 97.62 93 LEU A C 1
ATOM 714 O O . LEU A 1 93 ? 9.368 -0.528 -0.228 1.00 97.62 93 LEU A O 1
ATOM 718 N N . SER A 1 94 ? 8.942 -2.578 -1.041 1.00 98.19 94 SER A N 1
ATOM 719 C CA . SER A 1 94 ? 7.557 -2.315 -1.431 1.00 98.19 94 SER A CA 1
ATOM 720 C C . SER A 1 94 ? 6.664 -1.948 -0.245 1.00 98.19 94 SER A C 1
ATOM 722 O O . SER A 1 94 ? 5.954 -0.946 -0.318 1.00 98.19 94 SER A O 1
ATOM 724 N N . ILE A 1 95 ? 6.709 -2.720 0.846 1.00 98.62 95 ILE A N 1
ATOM 725 C CA . ILE A 1 95 ? 5.844 -2.544 2.022 1.00 98.62 95 ILE A CA 1
ATOM 726 C C . ILE A 1 95 ? 6.211 -1.261 2.771 1.00 98.62 95 ILE A C 1
ATOM 728 O O . ILE A 1 95 ? 5.333 -0.458 3.087 1.00 98.62 95 ILE A O 1
ATOM 732 N N . LEU A 1 96 ? 7.502 -1.015 3.016 1.00 97.81 96 LEU A N 1
ATOM 733 C CA . LEU A 1 96 ? 7.933 0.192 3.730 1.00 97.81 96 LEU A CA 1
ATOM 734 C C . LEU A 1 96 ? 7.634 1.468 2.935 1.00 97.81 96 LEU A C 1
ATOM 736 O O . LEU A 1 96 ? 7.276 2.496 3.519 1.00 97.81 96 LEU A O 1
ATOM 740 N N . SER A 1 97 ? 7.696 1.389 1.604 1.00 98.38 97 SER A N 1
ATOM 741 C CA . SER A 1 97 ? 7.320 2.500 0.726 1.00 98.38 97 SER A CA 1
ATOM 742 C C . SER A 1 97 ? 5.833 2.840 0.806 1.00 98.38 97 SER A C 1
ATOM 744 O O . SER A 1 97 ? 5.486 4.009 0.664 1.00 98.38 97 SER A O 1
ATOM 746 N N . MET A 1 98 ? 4.946 1.876 1.100 1.00 98.62 98 MET A N 1
ATOM 747 C CA . MET A 1 98 ? 3.520 2.171 1.309 1.00 98.62 98 MET A CA 1
ATOM 748 C C . MET A 1 98 ? 3.317 3.080 2.521 1.00 98.62 98 MET A C 1
ATOM 750 O O . MET A 1 98 ? 2.612 4.079 2.419 1.00 98.62 98 MET A O 1
ATOM 754 N N . GLY A 1 99 ? 3.980 2.795 3.647 1.00 97.81 99 GLY A N 1
ATOM 755 C CA . GLY A 1 99 ? 3.915 3.656 4.834 1.00 97.81 99 GLY A CA 1
ATOM 756 C C . GLY A 1 99 ? 4.381 5.082 4.525 1.00 97.81 99 GLY A C 1
ATOM 757 O O . GLY A 1 99 ? 3.688 6.054 4.831 1.00 97.81 99 GLY A O 1
ATOM 758 N N . ARG A 1 100 ? 5.510 5.214 3.818 1.00 97.50 1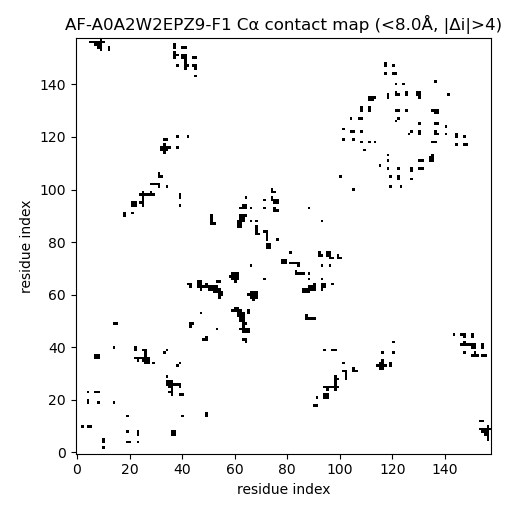00 ARG A N 1
ATOM 759 C CA . ARG A 1 100 ? 6.044 6.516 3.392 1.00 97.50 100 ARG A CA 1
ATOM 760 C C . ARG A 1 100 ? 5.102 7.256 2.435 1.00 97.50 100 ARG A C 1
ATOM 762 O O . ARG A 1 100 ? 4.903 8.457 2.606 1.00 97.50 100 ARG A O 1
ATOM 769 N N . PHE A 1 101 ? 4.506 6.552 1.473 1.00 98.25 101 PHE A N 1
ATOM 770 C CA . PHE A 1 101 ? 3.506 7.089 0.547 1.00 98.25 101 PHE A CA 1
ATOM 771 C C . PHE A 1 101 ? 2.295 7.652 1.293 1.00 98.25 101 PHE A C 1
ATOM 773 O O . PHE A 1 101 ? 1.929 8.811 1.091 1.00 98.25 101 PHE A O 1
ATOM 780 N N . MET A 1 102 ? 1.717 6.872 2.213 1.00 98.12 102 MET A N 1
ATOM 781 C CA . MET A 1 102 ? 0.547 7.293 2.990 1.00 98.12 102 MET A CA 1
ATOM 782 C C . MET A 1 102 ? 0.854 8.501 3.868 1.00 98.12 102 MET A C 1
ATOM 784 O O . MET A 1 102 ? 0.052 9.424 3.948 1.00 98.12 102 MET A O 1
ATOM 788 N N . CYS A 1 103 ? 2.034 8.543 4.480 1.00 96.81 103 CYS A N 1
ATOM 789 C CA . CYS A 1 103 ? 2.450 9.680 5.294 1.00 96.81 103 CYS A CA 1
ATOM 790 C C . CYS A 1 103 ? 2.745 10.939 4.468 1.00 96.81 103 CYS A C 1
ATOM 792 O O . CYS A 1 103 ? 2.504 12.049 4.938 1.00 96.81 103 CYS A O 1
ATOM 794 N N . GLY A 1 104 ? 3.249 10.790 3.241 1.00 96.75 104 GLY A N 1
ATOM 795 C CA . GLY A 1 104 ? 3.537 11.920 2.359 1.00 96.75 104 GLY A CA 1
ATOM 796 C C . GLY A 1 104 ? 2.299 12.505 1.679 1.00 96.75 104 GLY A C 1
ATOM 797 O O . GLY A 1 104 ? 2.214 13.722 1.508 1.00 96.75 104 GLY A O 1
ATOM 798 N N . LEU A 1 105 ? 1.343 11.661 1.281 1.00 98.00 105 LEU A N 1
ATOM 799 C CA . LEU A 1 105 ? 0.174 12.083 0.501 1.00 98.00 105 LEU A CA 1
ATOM 800 C C . LEU A 1 105 ? -1.142 12.083 1.281 1.00 98.00 105 LEU A C 1
ATOM 802 O O . LEU A 1 105 ? -2.030 12.856 0.932 1.00 98.00 105 LEU A O 1
ATOM 806 N N . GLY A 1 106 ? -1.268 11.302 2.352 1.00 97.94 106 GLY A N 1
ATOM 807 C CA . GLY A 1 106 ? -2.462 11.263 3.201 1.00 97.94 106 GLY A CA 1
ATOM 808 C C . GLY A 1 106 ? -2.930 12.640 3.697 1.00 97.94 106 GLY A C 1
ATOM 809 O O . GLY A 1 106 ? -4.125 12.926 3.612 1.00 97.94 106 GLY A O 1
ATOM 810 N N . PRO A 1 107 ? -2.037 13.562 4.117 1.00 98.19 107 PRO A N 1
ATOM 811 C CA . PRO A 1 107 ? -2.447 14.911 4.515 1.00 98.19 107 PRO A CA 1
ATOM 812 C C . PRO A 1 107 ? -3.118 15.724 3.401 1.00 98.19 107 PRO A C 1
ATOM 814 O O . PRO A 1 107 ? -3.857 16.663 3.699 1.00 98.19 107 PRO A O 1
ATOM 817 N N . LYS A 1 108 ? -2.870 15.382 2.129 1.00 98.25 108 LYS A N 1
ATOM 818 C CA . LYS A 1 108 ? -3.439 16.073 0.965 1.00 98.25 108 LYS A CA 1
ATOM 819 C C . LYS A 1 108 ? -4.880 15.678 0.666 1.00 98.25 108 LYS A C 1
ATOM 821 O O . LYS A 1 108 ? -5.484 16.323 -0.175 1.00 98.25 108 LYS A O 1
ATOM 826 N N . ILE A 1 109 ? -5.406 14.636 1.304 1.00 97.81 109 ILE A N 1
ATOM 827 C CA . ILE A 1 109 ? -6.783 14.155 1.109 1.00 97.81 109 ILE A CA 1
ATOM 828 C C . ILE A 1 109 ? -7.598 14.185 2.409 1.00 97.81 109 ILE A C 1
ATOM 830 O O . ILE A 1 109 ? -8.618 13.511 2.525 1.00 97.81 109 ILE A O 1
ATOM 834 N N . LYS A 1 110 ? -7.120 14.907 3.428 1.00 96.12 110 LYS A N 1
ATOM 835 C CA . LYS A 1 110 ? -7.723 14.928 4.773 1.00 96.12 110 LYS A CA 1
ATOM 836 C C . LYS A 1 110 ? -9.161 15.461 4.800 1.00 96.12 110 LYS A C 1
ATOM 838 O O . LYS A 1 110 ? -9.874 15.24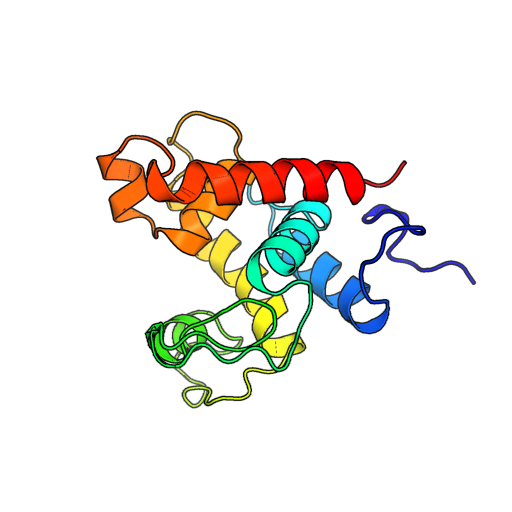8 5.772 1.00 96.12 110 LYS A O 1
ATOM 843 N N . ASP A 1 111 ? -9.521 16.221 3.779 1.00 96.25 111 ASP A N 1
ATOM 844 C CA . ASP A 1 111 ? -10.797 16.884 3.550 1.00 96.25 111 ASP A CA 1
ATOM 845 C C . ASP A 1 111 ? -11.746 16.064 2.669 1.00 96.25 111 ASP A C 1
ATOM 847 O O . ASP A 1 111 ? -12.928 16.394 2.591 1.00 96.25 111 ASP A O 1
ATOM 851 N N . ILE A 1 112 ? -11.266 14.971 2.063 1.00 97.88 112 ILE A N 1
ATOM 852 C CA . ILE A 1 112 ? -12.125 14.050 1.322 1.00 97.88 112 ILE A CA 1
ATOM 853 C C . ILE A 1 112 ? -13.065 13.341 2.312 1.00 97.88 112 ILE A C 1
ATOM 855 O O . ILE A 1 112 ? -12.584 12.724 3.271 1.00 97.88 112 ILE A O 1
ATOM 859 N N . PRO A 1 113 ? -14.395 13.398 2.109 1.00 97.19 113 PRO A N 1
ATOM 860 C CA . PRO A 1 113 ? -15.354 12.745 2.993 1.00 97.19 113 PRO A CA 1
ATOM 861 C C . PRO A 1 113 ? -15.238 11.214 2.942 1.00 97.19 113 PRO A C 1
ATOM 863 O O . PRO A 1 113 ? -14.694 10.640 2.000 1.00 97.19 113 PRO A O 1
ATOM 866 N N . GLY A 1 114 ? -15.792 10.537 3.951 1.00 96.50 114 GLY A N 1
ATOM 867 C CA . GLY A 1 114 ? -15.838 9.073 4.025 1.00 96.50 114 GLY A CA 1
ATOM 868 C C . GLY A 1 114 ? -14.900 8.477 5.073 1.00 96.50 114 GLY A C 1
ATOM 869 O O . GLY A 1 114 ? -14.429 9.169 5.975 1.00 96.50 114 GLY A O 1
ATOM 870 N N . ASP A 1 115 ? -14.676 7.165 4.977 1.00 98.00 115 ASP A N 1
ATOM 871 C CA . ASP A 1 115 ? -13.785 6.445 5.886 1.00 98.00 115 ASP A CA 1
ATOM 872 C C . ASP A 1 115 ? -12.312 6.807 5.587 1.00 98.00 115 ASP A C 1
ATOM 874 O O . ASP A 1 115 ? -11.847 6.594 4.463 1.00 98.00 115 ASP A O 1
ATOM 878 N N . PRO A 1 116 ? -11.548 7.327 6.566 1.00 97.94 116 PRO A N 1
ATOM 879 C CA . PRO A 1 116 ? -10.163 7.744 6.353 1.00 97.94 116 PRO A CA 1
ATOM 880 C C . PRO A 1 116 ? -9.233 6.624 5.872 1.00 97.94 116 PRO A C 1
ATOM 882 O O . PRO A 1 116 ? -8.330 6.881 5.077 1.00 97.94 116 PRO A O 1
ATOM 885 N N . ALA A 1 117 ? -9.428 5.384 6.330 1.00 98.44 117 ALA A N 1
ATOM 886 C CA . ALA A 1 117 ? -8.602 4.251 5.923 1.00 98.44 117 ALA A CA 1
ATOM 887 C C . ALA A 1 117 ? -8.910 3.839 4.475 1.00 98.44 117 ALA A C 1
ATOM 889 O O . ALA A 1 117 ? -7.992 3.602 3.687 1.00 98.44 117 ALA A O 1
ATOM 890 N N . LEU A 1 118 ? -10.188 3.827 4.088 1.00 98.62 118 LEU A N 1
ATOM 891 C CA . LEU A 1 118 ? -10.584 3.563 2.701 1.00 98.62 118 LEU A CA 1
ATOM 892 C C . LEU A 1 118 ? -10.177 4.696 1.756 1.00 98.62 118 LEU A C 1
ATOM 894 O O . LEU A 1 118 ? -9.798 4.427 0.617 1.00 98.62 118 LEU A O 1
ATOM 898 N N . ASN A 1 119 ? -10.160 5.942 2.229 1.00 98.56 119 ASN A N 1
ATOM 899 C CA . ASN A 1 119 ? -9.634 7.068 1.463 1.00 98.56 119 ASN A CA 1
ATOM 900 C C . ASN A 1 119 ? -8.128 6.914 1.190 1.00 98.56 119 ASN A C 1
ATOM 902 O O . ASN A 1 119 ? -7.689 7.164 0.069 1.00 98.56 119 ASN A O 1
ATOM 906 N N . LEU A 1 120 ? -7.338 6.422 2.153 1.00 98.75 120 LEU A N 1
ATOM 907 C CA . LEU A 1 120 ? -5.924 6.090 1.927 1.00 98.75 120 LEU A CA 1
ATOM 908 C C . LEU A 1 120 ? -5.742 4.950 0.911 1.00 98.75 120 LEU A C 1
ATOM 910 O O . LEU A 1 120 ? -4.886 5.043 0.030 1.00 98.75 120 LEU A O 1
ATOM 914 N N . ALA A 1 121 ? -6.565 3.900 0.978 1.00 98.75 121 ALA A N 1
ATOM 915 C CA . ALA A 1 121 ? -6.537 2.829 -0.020 1.00 98.75 121 ALA A CA 1
ATOM 916 C C . ALA A 1 121 ? -6.904 3.348 -1.424 1.00 98.75 121 ALA A C 1
ATOM 918 O O . ALA A 1 121 ? -6.241 3.031 -2.412 1.00 98.75 121 ALA A O 1
ATOM 919 N N . GLY A 1 122 ? -7.917 4.212 -1.518 1.00 98.50 122 GLY A N 1
ATOM 920 C CA . GLY A 1 122 ? -8.302 4.876 -2.762 1.00 98.50 122 GLY A CA 1
ATOM 921 C C . GLY A 1 122 ? -7.202 5.775 -3.326 1.00 98.50 122 GLY A C 1
ATOM 922 O O . GLY A 1 122 ? -6.951 5.755 -4.534 1.00 98.50 122 GLY A O 1
ATOM 923 N N . LEU A 1 123 ? -6.496 6.501 -2.458 1.00 98.56 123 LEU A N 1
ATOM 924 C CA . LEU A 1 123 ? -5.354 7.345 -2.808 1.00 98.56 123 LEU A CA 1
ATOM 925 C C . LEU A 1 123 ? -4.211 6.541 -3.420 1.00 98.56 123 LEU A C 1
ATOM 927 O O . LEU A 1 123 ? -3.602 7.005 -4.380 1.00 98.56 123 LEU A O 1
ATOM 931 N N . PHE A 1 124 ? -3.942 5.337 -2.918 1.00 98.44 124 PHE A N 1
ATOM 932 C CA . PHE A 1 124 ? -2.910 4.461 -3.472 1.00 98.44 124 PHE A CA 1
ATOM 933 C C . PHE A 1 124 ? -3.165 4.109 -4.941 1.00 98.44 124 PHE A C 1
ATOM 935 O O . PHE A 1 124 ? -2.265 4.217 -5.770 1.00 98.44 124 PHE A O 1
ATOM 942 N N . ARG A 1 125 ? -4.411 3.758 -5.282 1.00 97.94 125 ARG A N 1
ATOM 943 C CA . ARG A 1 125 ? -4.803 3.373 -6.648 1.00 97.94 125 ARG A CA 1
ATOM 944 C C . ARG A 1 125 ? -5.107 4.559 -7.570 1.00 97.94 125 ARG A C 1
ATOM 946 O O . ARG A 1 125 ? -5.137 4.398 -8.790 1.00 97.94 125 ARG A O 1
ATOM 953 N N . SER A 1 126 ? -5.404 5.734 -7.015 1.00 96.88 126 SER A N 1
ATOM 954 C CA . SER A 1 126 ? -5.924 6.875 -7.789 1.00 96.88 126 SER A CA 1
ATOM 955 C C . SER A 1 126 ? -4.983 8.067 -7.856 1.00 96.88 126 SER A C 1
ATOM 957 O O . SER A 1 126 ? -5.012 8.798 -8.840 1.00 96.88 126 SER A O 1
ATOM 959 N N . GLY A 1 127 ? -4.167 8.287 -6.829 1.00 97.12 127 GLY A N 1
ATOM 960 C CA . GLY A 1 127 ? -3.489 9.560 -6.613 1.00 97.12 127 GLY A CA 1
ATOM 961 C C . GLY A 1 127 ? -4.424 10.654 -6.080 1.00 97.12 127 GLY A C 1
ATOM 962 O O . GLY A 1 127 ? -5.628 10.462 -5.927 1.00 97.12 127 GLY A O 1
ATOM 963 N N . VAL A 1 128 ? -3.842 11.816 -5.777 1.00 97.81 128 VAL A N 1
ATOM 964 C CA . VAL A 1 128 ? -4.523 12.936 -5.103 1.00 97.81 128 VAL A CA 1
ATOM 965 C C . VAL A 1 128 ? -5.537 13.626 -6.020 1.00 97.81 128 VAL A C 1
ATOM 967 O O . VAL A 1 128 ? -6.686 13.816 -5.628 1.00 97.81 128 VAL A O 1
ATOM 970 N N . ASP A 1 129 ? -5.140 13.972 -7.248 1.00 98.00 129 ASP A N 1
ATOM 971 C CA . ASP A 1 129 ? -5.971 14.802 -8.129 1.00 98.00 129 ASP A CA 1
ATOM 972 C C . ASP A 1 129 ? -7.307 14.143 -8.509 1.00 98.00 129 ASP A C 1
ATOM 974 O O . ASP A 1 129 ? -8.326 14.837 -8.511 1.00 98.00 129 ASP A O 1
ATOM 978 N N . PRO A 1 130 ? -7.375 12.829 -8.816 1.00 98.19 130 PRO A N 1
ATOM 979 C CA . PRO A 1 130 ? -8.662 12.182 -9.057 1.00 98.19 130 PRO A CA 1
ATOM 980 C C . PRO A 1 130 ? -9.558 12.153 -7.819 1.00 98.19 130 PRO A C 1
ATOM 982 O O . PRO A 1 130 ? -10.764 12.301 -7.963 1.00 98.19 130 PRO A O 1
ATOM 985 N N . MET A 1 131 ? -8.988 12.026 -6.614 1.00 98.00 131 MET A N 1
ATOM 986 C CA . MET A 1 131 ? -9.797 12.027 -5.394 1.00 98.00 131 MET A CA 1
ATOM 987 C C . MET A 1 131 ? -10.459 13.376 -5.125 1.00 98.00 131 MET A C 1
ATOM 989 O O . MET A 1 131 ? -11.628 13.427 -4.760 1.00 98.00 131 MET A O 1
ATOM 993 N N . HIS A 1 132 ? -9.734 14.471 -5.353 1.00 98.19 132 HIS A N 1
ATOM 994 C CA . HIS A 1 132 ? -10.296 15.821 -5.248 1.00 98.19 132 HIS A CA 1
ATOM 995 C C . HIS A 1 132 ? -11.345 16.098 -6.315 1.00 98.19 132 HIS A C 1
ATOM 997 O O . HIS A 1 132 ? -12.400 16.650 -6.018 1.00 98.19 132 HIS A O 1
ATOM 1003 N N . ARG A 1 133 ? -11.076 15.685 -7.556 1.00 97.81 133 ARG A N 1
ATOM 1004 C CA . ARG A 1 133 ? -12.008 15.856 -8.677 1.00 97.81 133 ARG A CA 1
ATOM 1005 C C . ARG A 1 133 ? -13.352 15.183 -8.421 1.00 97.81 133 ARG A C 1
ATOM 1007 O O . ARG A 1 133 ? -14.385 15.776 -8.714 1.00 97.81 133 ARG A O 1
ATOM 1014 N N . ASP A 1 134 ? -13.316 13.976 -7.869 1.00 97.50 134 ASP A N 1
ATOM 1015 C CA . ASP A 1 134 ? -14.511 13.175 -7.614 1.00 97.50 134 ASP A CA 1
ATOM 1016 C C . ASP A 1 134 ? -15.075 13.416 -6.197 1.00 97.50 134 ASP A C 1
ATOM 1018 O O . ASP A 1 134 ? -16.112 12.856 -5.845 1.00 97.50 134 ASP A O 1
ATOM 1022 N N . ASN A 1 135 ? -14.411 14.256 -5.386 1.00 96.94 135 ASN A N 1
ATOM 1023 C CA . ASN A 1 135 ? -14.701 14.492 -3.966 1.00 96.94 135 ASN A CA 1
ATOM 1024 C C . ASN A 1 135 ? -14.882 13.182 -3.169 1.00 96.94 135 ASN A C 1
ATOM 1026 O O . ASN A 1 135 ? -15.814 13.020 -2.378 1.00 96.94 135 ASN A O 1
ATOM 1030 N N . GLY A 1 136 ? -14.010 12.210 -3.432 1.00 96.69 136 GLY A N 1
ATOM 1031 C CA . GLY A 1 136 ? -14.161 10.832 -2.979 1.00 96.69 136 GLY A CA 1
ATOM 1032 C C . GLY A 1 136 ? -13.223 9.889 -3.719 1.00 96.69 136 GLY A C 1
ATOM 1033 O O . GLY A 1 136 ? -12.405 10.305 -4.534 1.00 96.69 136 GLY A O 1
ATOM 1034 N N . VAL A 1 137 ? -13.320 8.591 -3.444 1.00 97.00 137 VAL A N 1
ATOM 1035 C CA . VAL A 1 137 ? -12.569 7.598 -4.220 1.00 97.00 137 VAL A CA 1
ATOM 1036 C C . VAL A 1 137 ? -13.263 7.380 -5.574 1.00 97.00 137 VAL A C 1
ATOM 1038 O O . VAL A 1 137 ? -14.467 7.118 -5.578 1.00 97.00 137 VAL A O 1
ATOM 1041 N N . PRO A 1 138 ? -12.538 7.427 -6.712 1.00 97.38 138 PRO A N 1
ATOM 1042 C CA . PRO A 1 138 ? -13.120 7.185 -8.028 1.00 97.38 138 PRO A CA 1
ATOM 1043 C C . PRO A 1 138 ? -13.868 5.853 -8.126 1.00 97.38 138 PRO A C 1
ATOM 1045 O O . PRO A 1 1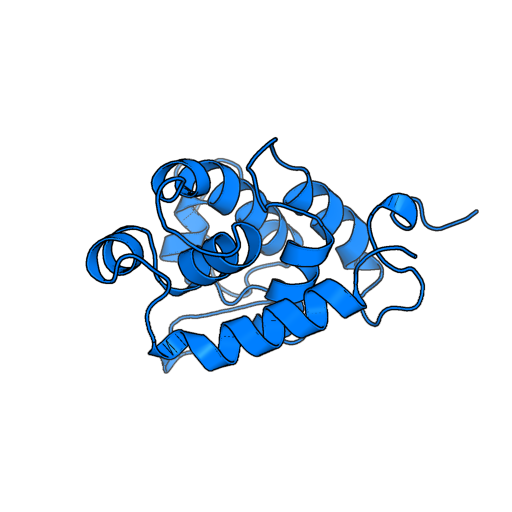38 ? -13.378 4.813 -7.679 1.00 97.38 138 PRO A O 1
ATOM 1048 N N . GLU A 1 139 ? -15.016 5.875 -8.803 1.00 96.56 139 GLU A N 1
ATOM 1049 C CA . GLU A 1 139 ? -15.983 4.768 -8.845 1.00 96.56 139 GLU A CA 1
ATOM 1050 C C . GLU A 1 139 ? -15.384 3.424 -9.278 1.00 96.56 139 GLU A C 1
ATOM 1052 O O . GLU A 1 139 ? -15.710 2.372 -8.729 1.00 96.56 139 GLU A O 1
ATOM 1057 N N . ARG A 1 140 ? -14.438 3.456 -10.221 1.00 97.00 140 ARG A N 1
ATOM 1058 C CA . ARG A 1 140 ? -13.739 2.261 -10.718 1.00 97.00 140 ARG A CA 1
ATOM 1059 C C . ARG A 1 140 ? -13.025 1.452 -9.626 1.00 97.00 140 ARG A C 1
ATOM 1061 O O . ARG A 1 140 ? -12.725 0.285 -9.845 1.00 97.00 140 ARG A O 1
ATOM 1068 N N . TRP A 1 141 ? -12.745 2.051 -8.466 1.00 97.75 141 TRP A N 1
ATOM 1069 C CA . TRP A 1 141 ? -12.082 1.392 -7.338 1.00 97.75 141 TRP A CA 1
ATOM 1070 C C . TRP A 1 141 ? -13.045 0.901 -6.255 1.00 97.75 141 TRP A C 1
ATOM 1072 O O . TRP A 1 141 ? -12.592 0.372 -5.242 1.00 97.75 141 TRP A O 1
ATOM 1082 N N . ARG A 1 142 ? -14.365 1.011 -6.450 1.00 96.06 142 ARG A N 1
ATOM 1083 C CA . ARG A 1 142 ? -15.362 0.581 -5.457 1.00 96.06 142 ARG A CA 1
ATOM 1084 C C . ARG A 1 142 ? -15.213 -0.895 -5.072 1.00 96.06 142 ARG A C 1
ATOM 1086 O O . ARG A 1 142 ? -15.245 -1.222 -3.888 1.00 96.06 142 ARG A O 1
ATOM 1093 N N . GLU A 1 143 ? -15.000 -1.784 -6.046 1.00 97.88 143 GLU A N 1
ATOM 1094 C CA . GLU A 1 143 ? -14.790 -3.216 -5.774 1.00 97.88 143 GLU A CA 1
ATOM 1095 C C . GLU A 1 143 ? -13.507 -3.458 -4.964 1.00 97.88 143 GLU A C 1
ATOM 1097 O O . GLU A 1 143 ? -13.501 -4.231 -4.004 1.00 97.88 143 GLU A O 1
ATOM 1102 N N . TYR A 1 144 ? -12.428 -2.756 -5.318 1.00 98.38 144 TYR A N 1
ATOM 1103 C CA . TYR A 1 144 ? -11.162 -2.808 -4.592 1.00 98.38 144 TYR A CA 1
ATOM 1104 C C . TYR A 1 144 ? -11.335 -2.370 -3.130 1.00 98.38 144 TYR A C 1
ATOM 1106 O O . TYR A 1 144 ? -10.910 -3.088 -2.225 1.00 98.38 144 TYR A O 1
ATOM 1114 N N . LEU A 1 145 ? -12.034 -1.260 -2.877 1.00 98.38 145 LEU A N 1
ATOM 1115 C CA . LEU A 1 145 ? -12.312 -0.803 -1.514 1.00 98.38 145 LEU A CA 1
ATOM 1116 C C . LEU A 1 145 ? -13.145 -1.807 -0.716 1.00 98.38 145 LEU A C 1
ATOM 1118 O O . LEU A 1 145 ? -12.886 -1.997 0.469 1.00 98.38 145 LEU A O 1
ATOM 1122 N N . GLY A 1 146 ? -14.105 -2.486 -1.354 1.00 98.56 146 GLY A N 1
ATOM 1123 C CA . GLY A 1 146 ? -14.875 -3.554 -0.713 1.00 98.56 146 GLY A CA 1
ATOM 1124 C C . GLY A 1 146 ? -13.989 -4.709 -0.232 1.00 98.56 146 GLY A C 1
ATOM 1125 O O . GLY A 1 146 ? -14.166 -5.203 0.883 1.00 98.56 146 GLY A O 1
ATOM 1126 N N . LYS A 1 147 ? -12.986 -5.101 -1.032 1.00 98.62 147 LYS A N 1
ATOM 1127 C CA . LYS A 1 147 ? -11.983 -6.108 -0.641 1.00 98.62 147 LYS A CA 1
ATOM 1128 C C . LYS A 1 147 ? -11.124 -5.611 0.521 1.00 98.62 147 LYS A C 1
ATOM 1130 O O . LYS A 1 147 ? -10.969 -6.330 1.504 1.00 98.62 147 LYS A O 1
ATOM 1135 N N . VAL A 1 148 ? -10.616 -4.379 0.440 1.00 98.75 148 VAL A N 1
ATOM 1136 C CA . VAL A 1 148 ? -9.784 -3.780 1.498 1.00 98.75 148 VAL A CA 1
ATOM 1137 C C . VAL A 1 148 ? -10.550 -3.674 2.816 1.00 98.75 148 VAL A C 1
ATOM 1139 O O . VAL A 1 148 ? -10.018 -4.075 3.845 1.00 98.75 148 VAL A O 1
ATOM 1142 N N . ALA A 1 149 ? -11.800 -3.207 2.800 1.00 98.62 149 ALA A N 1
ATOM 1143 C CA . ALA A 1 149 ? -12.633 -3.114 3.998 1.00 98.62 149 ALA A CA 1
ATOM 11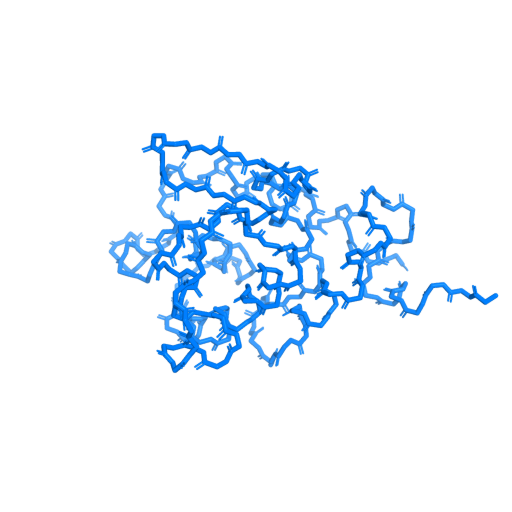44 C C . ALA A 1 149 ? -12.795 -4.483 4.677 1.00 98.62 149 ALA A C 1
ATOM 1146 O O . ALA A 1 149 ? -12.510 -4.623 5.866 1.00 98.62 149 ALA A O 1
ATOM 1147 N N . LYS A 1 150 ? -13.156 -5.510 3.893 1.00 98.50 150 LYS A N 1
ATOM 1148 C CA . LYS A 1 150 ? -13.298 -6.888 4.378 1.00 98.50 150 LYS A CA 1
ATOM 1149 C C . LYS A 1 150 ? -11.999 -7.407 5.003 1.00 98.50 150 LYS A C 1
ATOM 1151 O O . LYS A 1 150 ? -12.006 -7.854 6.145 1.00 98.50 150 LYS A O 1
ATOM 1156 N N . TYR A 1 151 ? -10.883 -7.328 4.277 1.00 98.62 151 TYR A N 1
ATOM 1157 C CA . TYR A 1 151 ? -9.600 -7.831 4.773 1.00 98.62 151 TYR A CA 1
ATOM 1158 C C . TYR A 1 151 ? -9.104 -7.052 5.993 1.00 98.62 151 TYR A C 1
ATOM 1160 O O . TYR A 1 151 ? -8.520 -7.633 6.902 1.00 98.62 151 TYR A O 1
ATOM 1168 N N . MET A 1 152 ? -9.365 -5.745 6.059 1.00 98.12 152 MET A N 1
ATOM 1169 C CA . MET A 1 152 ? -8.990 -4.929 7.211 1.00 98.12 152 MET A CA 1
ATOM 1170 C C . MET A 1 152 ? -9.702 -5.410 8.478 1.00 98.12 152 MET A C 1
ATOM 1172 O O . MET A 1 152 ? -9.053 -5.554 9.515 1.00 98.12 152 MET A O 1
ATOM 1176 N N . ASP A 1 153 ? -10.996 -5.722 8.399 1.00 97.62 153 ASP A N 1
ATOM 1177 C CA . ASP A 1 153 ? -11.747 -6.307 9.517 1.00 97.62 153 ASP A CA 1
ATOM 1178 C C . ASP A 1 153 ? -11.251 -7.713 9.892 1.00 97.62 153 ASP A C 1
ATOM 1180 O O . ASP A 1 153 ? -11.170 -8.060 11.078 1.00 97.62 153 ASP A O 1
ATOM 1184 N N . ASP A 1 154 ? -10.834 -8.505 8.903 1.00 97.69 154 ASP A N 1
ATOM 1185 C CA . ASP A 1 154 ? -10.243 -9.828 9.119 1.00 97.69 154 ASP A CA 1
ATOM 1186 C C . ASP A 1 154 ? -8.862 -9.761 9.799 1.00 97.69 154 ASP A C 1
ATOM 1188 O O . ASP A 1 154 ? -8.475 -10.696 10.505 1.00 97.69 154 ASP A O 1
ATOM 1192 N N . TYR A 1 155 ? -8.133 -8.651 9.664 1.00 98.19 155 TYR A N 1
ATOM 1193 C CA . TYR A 1 155 ? -6.777 -8.490 10.205 1.00 98.19 155 TYR A CA 1
ATOM 1194 C C . TYR A 1 155 ? -6.689 -7.686 11.497 1.00 98.19 155 TYR A C 1
ATOM 1196 O O . TYR A 1 155 ? -5.641 -7.708 12.151 1.00 98.19 155 TYR A O 1
ATOM 1204 N N . ARG A 1 156 ? -7.770 -7.017 11.910 1.00 96.00 156 ARG A N 1
ATOM 1205 C CA . ARG A 1 156 ? -7.825 -6.331 13.206 1.00 96.00 156 ARG A CA 1
ATOM 1206 C C . ARG A 1 156 ? -7.581 -7.321 14.358 1.00 96.00 156 ARG A C 1
ATOM 1208 O O . ARG A 1 156 ? -8.187 -8.407 14.361 1.00 96.00 156 ARG A O 1
ATOM 1215 N N . PRO A 1 157 ? -6.702 -6.969 15.319 1.00 91.88 157 PRO A N 1
ATOM 1216 C CA . PRO A 1 157 ? -6.485 -7.777 16.513 1.00 91.88 157 PRO A CA 1
ATOM 1217 C C . PRO A 1 157 ? -7.803 -7.902 17.290 1.00 91.88 157 PRO A C 1
ATOM 1219 O O . PRO A 1 157 ? -8.643 -7.002 17.232 1.00 91.88 157 PRO A O 1
ATOM 1222 N N . ARG A 1 158 ? -7.998 -9.048 17.948 1.00 82.12 158 ARG A N 1
ATOM 1223 C CA . ARG A 1 158 ? -9.170 -9.327 18.789 1.00 82.12 158 ARG A CA 1
ATOM 1224 C C . ARG A 1 158 ? -8.869 -9.037 20.249 1.00 82.12 158 ARG A C 1
ATOM 1226 O O . ARG A 1 158 ? -7.691 -9.219 20.632 1.00 82.12 158 ARG A O 1
#

Solvent-accessible surface area (backbone atoms only — not comparable to full-atom values): 8602 Å² total; per-residue (Å²): 135,79,70,85,53,42,84,53,29,32,78,91,45,91,69,57,77,89,47,47,65,46,29,42,51,17,16,60,61,53,95,44,79,48,58,28,29,21,47,47,50,11,42,25,42,61,63,41,66,63,30,50,78,42,75,38,76,95,77,50,24,28,8,21,60,48,41,33,48,74,60,43,22,61,32,30,86,71,20,79,80,38,79,72,57,62,87,77,39,50,54,69,61,46,44,44,19,50,20,48,41,46,57,71,48,44,76,80,50,71,81,47,67,77,60,51,41,56,49,48,56,35,36,73,80,56,38,67,69,51,28,62,74,61,60,24,66,54,74,93,44,52,67,57,48,54,46,25,54,54,39,22,65,62,24,42,46,130

Mean predicted aligned error: 2.85 Å

Foldseek 3Di:
DDLPLLQFWPPPDPQPSVCSVLLQCLQVVDPQALRGSLLLSLQLCLQPNQAQADDDPVLCFEGSNRDRLVLLLQQFVVRVVDPRDDPSPGSSRRSNSLSSVCVVQLVLLVQQDDHSNLQSSLCSVPNRPVCVVVSHRDPVCPVSSVSSVVSSVVIGRD

Sequence (158 aa):
MGDPTGRWLRLDSDIPREYRSLIVQAGTYCAQHGLSPPLIAAMLKAESGFDPALTDHPADEYGIARWTPGVLWHWQPGGLQSPKPSPPLGPELSILSMGRFMCGLGPKIKDIPGDPALNLAGLFRSGVDPMHRDNGVPERWREYLGKVAKYMDDYRPR

Secondary structure (DSSP, 8-state):
---GGGGTS-TTSS--HHHHHHHHHHHTSS--TT--HHHHHHHHHHHHTT-TT-EETTTTEETTTTB-HHHHHHHSTTGGGSPPP-SS--HHHHHHHHHHHHHHHGGGGTTS-S-HHHHHHHHHHH-HHHHHHHTSS-GGGHHHHHHHHHHHHHHS--

Nearest PDB structures (foldseek):
  5ohu-assembly1_A  TM=7.443E-01  e=7.788E-03  Pseudomonas aeruginosa
  3bkv-assembly1_A  TM=6.057E-01  e=9.706E-03  Phikzvirus phiKZ
  6fc4-assembly1_A  TM=6.561E-01  e=1.778E-02  Pseudomonas aeruginosa
  3w6e-assembly3_C  TM=6.347E-01  e=1.794E-01  Ralstonia sp. A-471

pLDDT: mean 96.19, std 5.45, range [49.22, 98.88]